Protein AF-A0A8B6Y4H3-F1 (afdb_monomer_lite)

Structure (mmCIF, N/CA/C/O backbone):
data_AF-A0A8B6Y4H3-F1
#
_entry.id   AF-A0A8B6Y4H3-F1
#
loop_
_atom_site.group_PDB
_atom_site.id
_atom_site.type_symbol
_atom_site.label_atom_id
_atom_site.label_alt_id
_atom_site.label_comp_id
_atom_site.label_asym_id
_atom_site.label_entity_id
_atom_site.label_seq_id
_atom_site.pdbx_PDB_ins_code
_atom_site.Cartn_x
_atom_site.Cartn_y
_atom_site.Cartn_z
_atom_site.occupancy
_atom_site.B_iso_or_equiv
_atom_site.auth_seq_id
_atom_site.auth_comp_id
_atom_site.auth_asym_id
_atom_site.auth_atom_id
_atom_site.pdbx_PDB_model_num
ATOM 1 N N . MET A 1 1 ? 10.195 -11.264 8.289 1.00 56.41 1 MET A N 1
ATOM 2 C CA . MET A 1 1 ? 10.013 -12.292 9.335 1.00 56.41 1 MET A CA 1
ATOM 3 C C . MET A 1 1 ? 9.020 -11.812 10.400 1.00 56.41 1 MET A C 1
ATOM 5 O O . MET A 1 1 ? 7.845 -12.074 10.215 1.00 56.41 1 MET A O 1
ATOM 9 N N . ALA A 1 2 ? 9.392 -10.967 11.375 1.00 74.88 2 ALA A N 1
ATOM 10 C CA . ALA A 1 2 ? 8.466 -10.524 12.440 1.00 74.88 2 ALA A CA 1
ATOM 11 C C . ALA A 1 2 ? 7.298 -9.609 11.992 1.00 74.88 2 ALA A C 1
ATOM 13 O O . ALA A 1 2 ? 6.214 -9.657 12.566 1.00 74.88 2 ALA A O 1
ATOM 14 N N . ALA A 1 3 ? 7.496 -8.763 10.971 1.00 82.56 3 ALA A N 1
ATOM 15 C CA . ALA A 1 3 ? 6.488 -7.771 10.576 1.00 82.56 3 ALA A CA 1
ATOM 16 C C . ALA A 1 3 ? 5.243 -8.395 9.912 1.00 82.56 3 ALA A C 1
ATOM 18 O O . ALA A 1 3 ? 4.126 -8.041 10.271 1.00 82.56 3 ALA A O 1
ATOM 19 N N . LYS A 1 4 ? 5.423 -9.363 9.001 1.00 84.56 4 LYS A N 1
ATOM 20 C CA . LYS A 1 4 ? 4.319 -10.104 8.362 1.00 84.56 4 LYS A CA 1
ATOM 21 C C . LYS A 1 4 ? 3.481 -10.848 9.399 1.00 84.56 4 LYS A C 1
ATOM 23 O O . LYS A 1 4 ? 2.270 -10.680 9.445 1.00 84.56 4 LYS A O 1
ATOM 28 N N . GLU A 1 5 ? 4.133 -11.627 10.260 1.00 87.81 5 GLU A N 1
ATOM 29 C CA . GLU A 1 5 ? 3.466 -12.389 11.321 1.00 87.81 5 GLU A CA 1
ATOM 30 C C . GLU A 1 5 ? 2.695 -11.475 12.274 1.00 87.81 5 GLU A C 1
ATOM 32 O O . GLU A 1 5 ? 1.550 -11.768 12.624 1.00 87.81 5 GLU A O 1
ATOM 37 N N . PHE A 1 6 ? 3.285 -10.329 12.630 1.00 92.44 6 PHE A N 1
ATOM 38 C CA . PHE A 1 6 ? 2.604 -9.293 13.392 1.00 92.44 6 PHE A CA 1
ATOM 39 C C . PHE A 1 6 ? 1.348 -8.790 12.667 1.00 92.44 6 PHE A C 1
ATOM 41 O O . PHE A 1 6 ? 0.287 -8.751 13.284 1.00 92.44 6 PHE A O 1
ATOM 48 N N . LEU A 1 7 ? 1.433 -8.444 11.377 1.00 92.69 7 LEU A N 1
ATOM 49 C CA . LEU A 1 7 ? 0.292 -7.936 10.607 1.00 92.69 7 LEU A CA 1
ATOM 50 C C . LEU A 1 7 ? -0.824 -8.981 10.475 1.00 92.69 7 LEU A C 1
ATOM 52 O O . LEU A 1 7 ? -1.988 -8.658 10.700 1.00 92.69 7 LEU A O 1
ATOM 56 N N . THR A 1 8 ? -0.483 -10.239 10.189 1.00 91.94 8 THR A N 1
ATOM 57 C CA . THR A 1 8 ? -1.451 -11.343 10.112 1.00 91.94 8 THR A CA 1
ATOM 58 C C . THR A 1 8 ? -2.112 -11.599 11.466 1.00 91.94 8 THR A C 1
ATOM 60 O O . THR A 1 8 ? -3.322 -11.816 11.542 1.00 91.94 8 THR A O 1
ATOM 63 N N . SER A 1 9 ? -1.339 -11.570 12.555 1.00 91.62 9 SER A N 1
ATOM 64 C CA . SER A 1 9 ? -1.861 -11.718 13.918 1.00 91.62 9 SER A CA 1
ATOM 65 C C . SER A 1 9 ? -2.784 -10.556 14.292 1.00 91.62 9 SER A C 1
ATOM 67 O O . SER A 1 9 ? -3.904 -10.784 14.750 1.00 91.62 9 SER A O 1
ATOM 69 N N . TYR A 1 10 ? -2.370 -9.321 13.993 1.00 93.69 10 TYR A N 1
ATOM 70 C CA . TYR A 1 10 ? -3.167 -8.116 14.209 1.00 93.69 10 TYR A CA 1
ATOM 71 C C . TYR A 1 10 ? -4.483 -8.178 13.431 1.00 93.69 10 TYR A C 1
ATOM 73 O O . TYR A 1 10 ? -5.546 -7.957 14.002 1.00 93.69 10 TYR A O 1
ATOM 81 N N . GLN A 1 11 ? -4.439 -8.540 12.145 1.00 93.19 11 GLN A N 1
ATOM 82 C CA . GLN A 1 11 ? -5.629 -8.714 11.313 1.00 93.19 11 GLN A CA 1
ATOM 83 C C . GLN A 1 11 ? -6.588 -9.753 11.911 1.00 93.19 11 GLN A C 1
ATOM 85 O O . GLN A 1 11 ? -7.794 -9.519 11.961 1.00 93.19 11 GLN A O 1
ATOM 90 N N . LYS A 1 12 ? -6.076 -10.899 12.380 1.00 92.50 12 LYS A N 1
ATOM 91 C CA . LYS A 1 12 ? -6.895 -11.942 13.020 1.00 92.50 12 LYS A CA 1
ATOM 92 C C . LYS A 1 12 ? -7.537 -11.455 14.321 1.00 92.50 12 LYS A C 1
ATOM 94 O O . LYS A 1 12 ? -8.699 -11.766 14.563 1.00 92.50 12 LYS A O 1
ATOM 99 N N . GLU A 1 13 ? -6.800 -10.721 15.152 1.00 91.38 13 GLU A N 1
ATOM 100 C CA . GLU A 1 13 ? -7.306 -10.140 16.402 1.00 91.38 13 GLU A CA 1
ATOM 101 C C . GLU A 1 13 ? -8.380 -9.073 16.111 1.00 91.38 13 GLU A C 1
ATOM 103 O O . GLU A 1 13 ? -9.466 -9.132 16.685 1.00 91.38 13 GLU A O 1
ATOM 108 N N . HIS A 1 14 ? -8.138 -8.191 15.136 1.00 92.69 14 HIS A N 1
ATOM 109 C CA . HIS A 1 14 ? -9.082 -7.154 14.706 1.00 92.69 14 HIS A CA 1
ATOM 110 C C . HIS A 1 14 ? -10.386 -7.731 14.141 1.00 92.69 14 HIS A C 1
ATOM 112 O O . HIS A 1 14 ? -11.466 -7.276 14.503 1.00 92.69 14 HIS A O 1
ATOM 118 N N . LYS A 1 15 ? -10.311 -8.781 13.309 1.00 90.25 15 LYS A N 1
ATOM 119 C CA . LYS A 1 15 ? -11.501 -9.468 12.766 1.00 90.25 15 LYS A CA 1
ATOM 120 C C . LYS A 1 15 ? -12.370 -10.119 13.846 1.00 90.25 15 LYS A C 1
ATOM 122 O O . LYS A 1 15 ? -13.565 -10.281 13.637 1.00 90.25 15 LYS A O 1
ATOM 127 N N . LYS A 1 16 ? -11.781 -10.519 14.979 1.00 90.19 16 LYS A N 1
ATOM 128 C CA . LYS A 1 16 ? -12.518 -11.098 16.115 1.00 90.19 16 LYS A CA 1
ATOM 129 C C . LYS A 1 16 ? -13.139 -10.028 17.008 1.00 90.19 16 LYS A C 1
ATOM 131 O O . LYS A 1 16 ? -14.242 -10.222 17.501 1.00 90.19 16 LYS A O 1
ATOM 136 N N . SER A 1 17 ? -12.419 -8.935 17.256 1.00 86.31 17 SER A N 1
ATOM 137 C CA . SER A 1 17 ? -12.900 -7.819 18.069 1.00 86.31 17 SER A CA 1
ATOM 138 C C . SER A 1 17 ? -12.223 -6.518 17.647 1.00 86.31 17 SER A C 1
ATOM 140 O O . SER A 1 17 ? -11.088 -6.233 18.034 1.00 86.31 17 SER A O 1
ATOM 142 N N . SER A 1 18 ? -12.950 -5.706 16.876 1.00 78.25 18 SER A N 1
ATOM 143 C CA . SER A 1 18 ? -12.462 -4.422 16.353 1.00 78.25 18 SER A CA 1
ATOM 144 C C . SER A 1 18 ? -12.134 -3.413 17.461 1.00 78.25 18 SER A C 1
ATOM 146 O O . SER A 1 18 ? -11.257 -2.572 17.293 1.00 78.25 18 SER A O 1
ATOM 148 N N . ASN A 1 19 ? -12.801 -3.509 18.618 1.00 77.25 19 ASN A N 1
ATOM 149 C CA . ASN A 1 19 ? -12.681 -2.552 19.724 1.00 77.25 19 ASN A CA 1
ATOM 150 C C . ASN A 1 19 ? -11.753 -3.008 20.858 1.00 77.25 19 ASN A C 1
ATOM 152 O O . ASN A 1 19 ? -11.788 -2.444 21.953 1.00 77.25 19 ASN A O 1
ATOM 156 N N . ASN A 1 20 ? -10.902 -4.008 20.618 1.00 82.12 20 ASN A N 1
ATOM 157 C CA . ASN A 1 20 ? -9.981 -4.493 21.637 1.00 82.12 20 ASN A CA 1
ATOM 158 C C . ASN A 1 20 ? -8.952 -3.403 22.037 1.00 82.12 20 ASN A C 1
ATOM 160 O O . ASN A 1 20 ? -8.194 -2.933 21.182 1.00 82.12 20 ASN A O 1
ATOM 164 N N . PRO A 1 21 ? -8.862 -3.010 23.325 1.00 82.88 21 PRO A N 1
ATOM 165 C CA . PRO A 1 21 ? -7.884 -2.023 23.793 1.00 82.88 21 PRO A CA 1
ATOM 166 C C . PRO A 1 21 ? -6.423 -2.393 23.484 1.00 82.88 21 PRO A C 1
ATOM 168 O O . PRO A 1 21 ? -5.601 -1.500 23.271 1.00 82.88 21 PRO A O 1
ATOM 171 N N . SER A 1 22 ? -6.098 -3.690 23.393 1.00 83.56 22 SER A N 1
ATOM 172 C CA . SER A 1 22 ? -4.759 -4.183 23.022 1.00 83.56 22 SER A CA 1
ATOM 173 C C . SER A 1 22 ? -4.325 -3.751 21.612 1.00 83.56 22 SER A C 1
ATOM 175 O O . SER A 1 22 ? -3.134 -3.612 21.341 1.00 83.56 22 SER A O 1
ATOM 177 N N . LEU A 1 23 ? -5.274 -3.542 20.695 1.00 87.06 23 LEU A N 1
ATOM 178 C CA . LEU A 1 23 ? -4.993 -3.150 19.313 1.00 87.06 23 LEU A CA 1
ATOM 179 C C . LEU A 1 23 ? -4.636 -1.669 19.222 1.00 87.06 23 LEU A C 1
ATOM 181 O O . LEU A 1 23 ? -3.771 -1.292 18.426 1.00 87.06 23 LEU A O 1
ATOM 185 N N . LYS A 1 24 ? -5.242 -0.849 20.090 1.00 85.00 24 LYS A N 1
ATOM 186 C CA . LYS A 1 24 ? -4.960 0.587 20.197 1.00 85.00 24 LYS A CA 1
ATOM 187 C C . LYS A 1 24 ? -3.541 0.836 20.709 1.00 85.00 24 LYS A C 1
ATOM 189 O O . LYS A 1 24 ? -2.841 1.688 20.168 1.00 85.00 24 LYS A O 1
ATOM 194 N N . THR A 1 25 ? -3.064 0.048 21.677 1.00 90.88 25 THR A N 1
ATOM 195 C CA . THR A 1 25 ? -1.685 0.175 22.191 1.00 90.88 25 THR A CA 1
ATOM 196 C C . THR A 1 25 ? -0.629 -0.244 21.163 1.00 90.88 25 THR A C 1
ATOM 198 O O . THR A 1 25 ? 0.475 0.297 21.148 1.00 90.88 25 THR A O 1
ATOM 201 N N . LYS A 1 26 ? -0.972 -1.150 20.238 1.00 93.12 26 LYS A N 1
ATOM 202 C CA . LYS A 1 26 ? -0.087 -1.631 19.161 1.00 93.12 26 LYS A CA 1
ATOM 203 C C . LYS A 1 26 ? -0.055 -0.730 17.915 1.00 93.12 26 LYS A C 1
ATOM 205 O O . LYS A 1 26 ? 0.653 -1.054 16.961 1.00 93.12 26 LYS A O 1
ATOM 210 N N . ARG A 1 27 ? -0.768 0.404 17.904 1.00 93.88 27 ARG A N 1
ATOM 211 C CA . ARG A 1 27 ? -0.915 1.299 16.738 1.00 93.88 27 ARG A CA 1
ATOM 212 C C . ARG A 1 27 ? 0.414 1.720 16.101 1.00 93.88 27 ARG A C 1
ATOM 214 O O . ARG A 1 27 ? 0.592 1.586 14.895 1.00 93.88 27 ARG A O 1
ATOM 221 N N . SER A 1 28 ? 1.370 2.200 16.899 1.00 94.81 28 SER A N 1
ATOM 222 C CA . SER A 1 28 ? 2.682 2.642 16.386 1.00 94.81 28 SER A CA 1
ATOM 223 C C . SER A 1 28 ? 3.445 1.499 15.702 1.00 94.81 28 SER A C 1
ATOM 225 O O . SER A 1 28 ? 4.041 1.677 14.637 1.00 94.81 28 SER A O 1
ATOM 227 N N . THR A 1 29 ? 3.365 0.294 16.272 1.00 95.75 29 THR A N 1
ATOM 228 C CA . THR A 1 29 ? 3.957 -0.915 15.689 1.00 95.75 29 THR A CA 1
ATOM 229 C C . THR A 1 29 ? 3.274 -1.295 14.379 1.00 95.75 29 THR A C 1
ATOM 231 O O . THR A 1 29 ? 3.972 -1.636 13.429 1.00 95.75 29 THR A O 1
ATOM 234 N N . LEU A 1 30 ? 1.945 -1.168 14.290 1.00 96.31 30 LEU A N 1
ATOM 235 C CA . LEU A 1 30 ? 1.190 -1.400 13.056 1.00 96.31 30 LEU A CA 1
ATOM 236 C C . LEU A 1 30 ? 1.622 -0.467 11.928 1.00 96.31 30 LEU A C 1
ATOM 238 O O . LEU A 1 30 ? 1.974 -0.942 10.849 1.00 96.31 30 LEU A O 1
ATOM 242 N N . LEU A 1 31 ? 1.668 0.840 12.187 1.00 96.88 31 LEU A N 1
ATOM 243 C CA . LEU A 1 31 ? 2.100 1.827 11.193 1.00 96.88 31 LEU A CA 1
ATOM 244 C C . LEU A 1 31 ? 3.509 1.527 10.678 1.00 96.88 31 LEU A C 1
ATOM 246 O O . LEU A 1 31 ? 3.767 1.591 9.473 1.00 96.88 31 LEU A O 1
ATOM 250 N N . ARG A 1 32 ? 4.420 1.167 11.590 1.00 96.31 32 ARG A N 1
ATOM 251 C CA . ARG A 1 32 ? 5.795 0.810 11.237 1.00 96.31 32 ARG A CA 1
ATOM 252 C C . ARG A 1 32 ? 5.842 -0.478 10.421 1.00 96.31 32 ARG A C 1
ATOM 254 O O . ARG A 1 32 ? 6.537 -0.507 9.414 1.00 96.31 32 ARG A O 1
ATOM 261 N N . ALA A 1 33 ? 5.095 -1.506 10.824 1.00 96.19 33 ALA A N 1
ATOM 262 C CA . ALA A 1 33 ? 5.056 -2.800 10.151 1.00 96.19 33 ALA A CA 1
ATOM 263 C C . ALA A 1 33 ? 4.480 -2.704 8.731 1.00 96.19 33 ALA A C 1
ATOM 265 O O . ALA A 1 33 ? 5.051 -3.296 7.818 1.00 96.19 33 ALA A O 1
ATOM 266 N N . LEU A 1 34 ? 3.408 -1.932 8.520 1.00 96.81 34 LEU A N 1
ATOM 267 C CA . LEU A 1 34 ? 2.854 -1.679 7.183 1.00 96.81 34 LEU A CA 1
ATOM 268 C C . LEU A 1 34 ? 3.895 -1.021 6.275 1.00 96.81 34 LEU A C 1
ATOM 270 O O . LEU A 1 34 ? 4.157 -1.494 5.170 1.00 96.81 34 LEU A O 1
ATOM 274 N N . PHE A 1 35 ? 4.540 0.034 6.775 1.00 95.25 35 PHE A N 1
ATOM 275 C CA . PHE A 1 35 ? 5.533 0.777 6.012 1.00 95.25 35 PHE A CA 1
ATOM 276 C C . PHE A 1 35 ? 6.754 -0.077 5.647 1.00 95.25 35 PHE A C 1
ATOM 278 O O . PHE A 1 35 ? 7.139 -0.146 4.481 1.00 95.25 35 PHE A O 1
ATOM 285 N N . THR A 1 36 ? 7.357 -0.755 6.627 1.00 94.88 36 THR A N 1
ATOM 286 C CA . THR A 1 36 ? 8.574 -1.547 6.402 1.00 94.88 36 THR A CA 1
ATOM 287 C C . THR A 1 36 ? 8.308 -2.773 5.541 1.00 94.88 36 THR A C 1
ATOM 289 O O . THR A 1 36 ? 9.132 -3.092 4.689 1.00 94.88 36 THR A O 1
ATOM 292 N N . THR A 1 37 ? 7.157 -3.433 5.696 1.00 93.50 37 THR A N 1
ATOM 293 C CA . THR A 1 37 ? 6.810 -4.602 4.872 1.00 93.50 37 THR A CA 1
ATOM 294 C C . THR A 1 37 ? 6.607 -4.209 3.407 1.00 93.50 37 THR A C 1
ATOM 296 O O . THR A 1 37 ? 7.101 -4.909 2.522 1.00 93.50 37 THR A O 1
ATOM 299 N N . GLY A 1 38 ? 5.977 -3.059 3.137 1.00 94.06 38 GLY A N 1
ATOM 300 C CA . GLY A 1 38 ? 5.884 -2.517 1.779 1.00 94.06 38 GLY A CA 1
ATOM 301 C C . GLY A 1 38 ? 7.261 -2.228 1.170 1.00 94.06 38 GLY A C 1
ATOM 302 O O . GLY A 1 38 ? 7.541 -2.655 0.052 1.00 94.06 38 GLY A O 1
ATOM 303 N N . LEU A 1 39 ? 8.160 -1.577 1.922 1.00 94.12 39 LEU A N 1
ATOM 304 C CA . LEU A 1 39 ? 9.532 -1.319 1.461 1.00 94.12 39 LEU A CA 1
ATOM 305 C C . LEU A 1 39 ? 10.317 -2.606 1.195 1.00 94.12 39 LEU A C 1
ATOM 307 O O . LEU A 1 39 ? 11.042 -2.677 0.204 1.00 94.12 39 LEU A O 1
ATOM 311 N N . PHE A 1 40 ? 10.161 -3.629 2.039 1.00 92.50 40 PHE A N 1
ATOM 312 C CA . PHE A 1 40 ? 10.789 -4.921 1.788 1.00 92.50 40 PHE A CA 1
ATOM 313 C C . PHE A 1 40 ? 10.332 -5.501 0.451 1.00 92.50 40 PHE A C 1
ATOM 315 O O . PHE A 1 40 ? 11.176 -5.903 -0.339 1.00 92.50 40 PHE A O 1
ATOM 322 N N . CYS A 1 41 ? 9.031 -5.471 0.155 1.00 91.75 41 CYS A N 1
ATOM 323 C CA . CYS A 1 41 ? 8.514 -5.970 -1.121 1.00 91.75 41 CYS A CA 1
ATOM 324 C C . CYS A 1 41 ? 9.014 -5.167 -2.330 1.00 91.75 41 CYS A C 1
ATOM 326 O O . CYS A 1 41 ? 9.158 -5.732 -3.408 1.00 91.75 41 CYS A O 1
ATOM 328 N N . ARG A 1 42 ? 9.301 -3.869 -2.169 1.00 93.00 42 ARG A N 1
ATOM 329 C CA . ARG A 1 42 ? 9.898 -3.050 -3.234 1.00 93.00 42 ARG A CA 1
ATOM 330 C C . ARG A 1 42 ? 11.336 -3.476 -3.536 1.00 93.00 42 ARG A C 1
ATOM 332 O O . ARG A 1 42 ? 11.706 -3.705 -4.691 1.00 93.00 42 ARG A O 1
ATOM 339 N N . TYR A 1 43 ? 12.168 -3.528 -2.500 1.00 91.50 43 TYR A N 1
ATOM 340 C CA . TYR A 1 43 ? 13.616 -3.644 -2.671 1.00 91.50 43 TYR A CA 1
ATOM 341 C C . TYR A 1 43 ? 14.117 -5.087 -2.747 1.00 91.50 43 TYR A C 1
ATOM 343 O O . TYR A 1 43 ? 15.144 -5.320 -3.378 1.00 91.50 43 TYR A O 1
ATOM 351 N N . PHE A 1 44 ? 13.386 -6.051 -2.184 1.00 88.25 44 PHE A N 1
ATOM 352 C CA . PHE A 1 44 ? 13.766 -7.461 -2.176 1.00 88.25 44 PHE A CA 1
ATOM 353 C C . PHE A 1 44 ? 12.822 -8.293 -3.046 1.00 88.25 44 PHE A C 1
ATOM 355 O O . PHE A 1 44 ? 11.598 -8.216 -2.926 1.00 88.25 44 PHE A O 1
ATOM 362 N N . ASP A 1 45 ? 13.415 -9.115 -3.910 1.00 83.00 45 ASP A N 1
ATOM 363 C CA . ASP A 1 45 ? 12.694 -10.083 -4.733 1.00 83.00 45 ASP A CA 1
ATOM 364 C C . ASP A 1 45 ? 12.585 -11.420 -3.986 1.00 83.00 45 ASP A C 1
ATOM 366 O O . ASP A 1 45 ? 13.433 -12.307 -4.107 1.00 83.00 45 ASP A O 1
ATOM 370 N N . PHE A 1 46 ? 11.558 -11.527 -3.143 1.00 75.50 46 PHE A N 1
ATOM 371 C CA . PHE A 1 46 ? 11.296 -12.740 -2.367 1.00 75.50 46 PHE A CA 1
ATOM 372 C C . PHE A 1 46 ? 10.795 -13.893 -3.244 1.00 75.50 46 PHE A C 1
ATOM 374 O O . PHE A 1 46 ? 11.043 -15.055 -2.922 1.00 75.50 46 PHE A O 1
ATOM 381 N N . ASP A 1 47 ? 10.154 -13.588 -4.375 1.00 72.12 47 ASP A N 1
ATOM 382 C CA . ASP A 1 47 ? 9.633 -14.598 -5.298 1.00 72.12 47 ASP A CA 1
ATOM 383 C C . ASP A 1 47 ? 10.769 -15.234 -6.129 1.00 72.12 47 ASP A C 1
ATOM 385 O O . ASP A 1 47 ? 10.691 -16.408 -6.498 1.00 72.12 47 ASP A O 1
ATOM 389 N N . ALA A 1 48 ? 11.864 -14.509 -6.386 1.00 72.25 48 ALA A N 1
ATOM 390 C CA . ALA A 1 48 ? 13.092 -15.076 -6.948 1.00 72.25 48 ALA A CA 1
ATOM 391 C C . ALA A 1 48 ? 13.837 -15.971 -5.946 1.00 72.25 48 ALA A C 1
ATOM 393 O O . ALA A 1 48 ? 14.291 -17.050 -6.325 1.00 72.25 48 ALA A O 1
ATOM 394 N N . GLN A 1 49 ? 13.911 -15.573 -4.669 1.00 63.97 49 GLN A N 1
ATOM 395 C CA . GLN A 1 49 ? 14.502 -16.404 -3.605 1.00 63.97 49 GLN A CA 1
ATOM 396 C C . GLN A 1 49 ? 13.724 -17.715 -3.404 1.00 63.97 49 GLN A C 1
ATOM 398 O O . GLN A 1 49 ? 14.320 -18.767 -3.173 1.00 63.97 49 GLN A O 1
ATOM 403 N N . LEU A 1 50 ? 12.399 -17.683 -3.588 1.00 61.34 50 LEU A N 1
ATOM 404 C CA . LEU A 1 50 ? 11.535 -18.865 -3.535 1.00 61.34 50 LEU A CA 1
ATOM 405 C C . LEU A 1 50 ? 11.869 -19.909 -4.612 1.00 61.34 50 LEU A C 1
ATOM 407 O O . LEU A 1 50 ? 11.681 -21.102 -4.397 1.00 61.34 50 LEU A O 1
ATOM 411 N N . LYS A 1 51 ? 12.362 -19.474 -5.777 1.00 60.72 51 LYS A N 1
ATOM 412 C CA . LYS A 1 51 ? 12.737 -20.380 -6.873 1.00 60.72 51 LYS A CA 1
ATOM 413 C C . LYS A 1 51 ? 14.098 -21.043 -6.653 1.00 60.72 51 LYS A C 1
ATOM 415 O O . LYS A 1 51 ? 14.347 -22.080 -7.261 1.00 60.72 51 LYS A O 1
ATOM 420 N N . SER A 1 52 ? 14.972 -20.462 -5.824 1.00 59.78 52 SER A N 1
ATOM 421 C CA . SER A 1 52 ? 16.324 -20.983 -5.578 1.00 59.78 52 SER A CA 1
ATOM 422 C C . SER A 1 52 ? 16.428 -21.943 -4.390 1.00 59.78 52 SER A C 1
ATOM 424 O O . SER A 1 52 ? 17.348 -22.755 -4.366 1.00 59.78 52 SER A O 1
ATOM 426 N N . GLU A 1 53 ? 15.517 -21.883 -3.414 1.00 58.81 53 GLU A N 1
ATOM 427 C CA . GLU A 1 53 ? 15.547 -22.747 -2.225 1.00 58.81 53 GLU A CA 1
ATOM 428 C C . GLU A 1 53 ? 14.462 -23.833 -2.289 1.00 58.81 53 GLU A C 1
ATOM 430 O O . GLU A 1 53 ? 13.288 -23.595 -2.027 1.00 58.81 53 GLU A O 1
ATOM 435 N N . SER A 1 54 ? 14.853 -25.069 -2.599 1.00 54.59 54 SER A N 1
ATOM 436 C CA . SER A 1 54 ? 13.940 -26.207 -2.785 1.00 54.59 54 SER A CA 1
ATOM 437 C C . SER A 1 54 ? 13.368 -26.827 -1.494 1.00 54.59 54 SER A C 1
ATOM 439 O O . SER A 1 54 ? 12.866 -27.949 -1.544 1.00 54.59 54 SER A O 1
ATOM 441 N N . SER A 1 55 ? 13.436 -26.174 -0.326 1.00 50.16 55 SER A N 1
ATOM 442 C CA . SER A 1 55 ? 13.000 -26.822 0.932 1.00 50.16 55 SER A CA 1
ATOM 443 C C . SER A 1 55 ? 12.591 -25.917 2.101 1.00 50.16 55 SER A C 1
ATOM 445 O O . SER A 1 55 ? 12.300 -26.436 3.179 1.00 50.16 55 SER A O 1
ATOM 447 N N . SER A 1 56 ? 12.520 -24.595 1.947 1.00 52.75 56 SER A N 1
ATOM 448 C CA . SER A 1 56 ? 12.058 -23.692 3.010 1.00 52.75 56 SER A CA 1
ATOM 449 C C . SER A 1 56 ? 10.696 -23.097 2.625 1.00 52.75 56 SER A C 1
ATOM 451 O O . SER A 1 56 ? 10.492 -22.616 1.513 1.00 52.75 56 SER A O 1
ATOM 453 N N . LYS A 1 57 ? 9.705 -23.172 3.526 1.00 54.69 57 LYS A N 1
ATOM 454 C CA . LYS A 1 57 ? 8.422 -22.468 3.342 1.00 54.69 57 LYS A CA 1
ATOM 455 C C . LYS A 1 57 ? 8.719 -20.984 3.063 1.00 54.69 57 LYS A C 1
ATOM 457 O O . LYS A 1 57 ? 9.523 -20.417 3.807 1.00 54.69 57 LYS A O 1
ATOM 462 N N . PRO A 1 58 ? 8.075 -20.350 2.067 1.00 54.03 58 PRO A N 1
ATOM 463 C CA . PRO A 1 58 ? 8.352 -18.965 1.704 1.00 54.03 58 PRO A CA 1
ATOM 464 C C . PRO A 1 58 ? 8.297 -18.045 2.922 1.00 54.03 58 PRO A C 1
ATOM 466 O O . PRO A 1 58 ? 7.302 -17.973 3.647 1.00 54.03 58 PRO A O 1
ATOM 469 N N . ILE A 1 59 ? 9.390 -17.314 3.125 1.00 62.50 59 ILE A N 1
ATOM 470 C CA . ILE A 1 59 ? 9.586 -16.426 4.274 1.00 62.50 59 ILE A CA 1
ATOM 471 C C . ILE A 1 59 ? 8.651 -15.203 4.177 1.00 62.50 59 ILE A C 1
ATOM 473 O O . ILE A 1 59 ? 8.210 -14.663 5.198 1.00 62.50 59 ILE A O 1
ATOM 477 N N . LEU A 1 60 ? 8.313 -14.772 2.955 1.00 69.19 60 LEU A N 1
ATOM 478 C CA . LEU A 1 60 ? 7.387 -13.678 2.668 1.00 69.19 60 LEU A CA 1
ATOM 479 C C . LEU A 1 60 ? 6.843 -13.797 1.234 1.00 69.19 60 LEU A C 1
ATOM 481 O O . LEU A 1 60 ? 7.563 -13.507 0.289 1.00 69.19 60 LEU A O 1
ATOM 485 N N . GLU A 1 61 ? 5.582 -14.197 1.064 1.00 82.00 61 GLU A N 1
ATOM 486 C CA . GLU A 1 61 ? 4.943 -14.207 -0.260 1.00 82.00 61 GLU A CA 1
ATOM 487 C C . GLU A 1 61 ?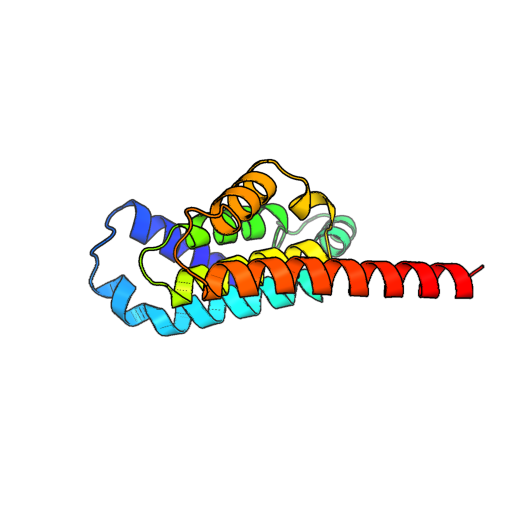 4.389 -12.817 -0.589 1.00 82.00 61 GLU A C 1
ATOM 489 O O . GLU A 1 61 ? 3.584 -12.273 0.179 1.00 82.00 61 GLU A O 1
ATOM 494 N N . SER A 1 62 ? 4.783 -12.256 -1.738 1.00 87.44 62 SER A N 1
ATOM 495 C CA . SER A 1 62 ? 4.341 -10.930 -2.201 1.00 87.44 62 SER A CA 1
ATOM 496 C C . SER A 1 62 ? 2.811 -10.813 -2.231 1.00 87.44 62 SER A C 1
ATOM 498 O O . SER A 1 62 ? 2.243 -9.810 -1.792 1.00 87.44 62 SER A O 1
ATOM 500 N N . LYS A 1 63 ? 2.137 -11.893 -2.642 1.00 90.06 63 LYS A N 1
ATOM 501 C CA . LYS A 1 63 ? 0.676 -12.004 -2.711 1.00 90.06 63 LYS A CA 1
ATOM 502 C C . LYS A 1 63 ? 0.000 -11.891 -1.347 1.00 90.06 63 LYS A C 1
ATOM 504 O O . LYS A 1 63 ? -0.995 -11.184 -1.201 1.00 90.06 63 LYS A O 1
ATOM 509 N N . GLU A 1 64 ? 0.516 -12.596 -0.344 1.00 90.19 64 GLU A N 1
ATOM 510 C CA . GLU A 1 64 ? -0.073 -12.580 0.997 1.00 90.19 64 GLU A CA 1
ATOM 511 C C . GLU A 1 64 ? 0.082 -11.198 1.634 1.00 90.19 64 GLU A C 1
ATOM 513 O O . GLU A 1 64 ? -0.875 -10.659 2.189 1.00 90.19 64 GLU A O 1
ATOM 518 N N . VAL A 1 65 ? 1.263 -10.586 1.491 1.00 92.31 65 VAL A N 1
ATOM 519 C CA . VAL A 1 65 ? 1.503 -9.216 1.959 1.00 92.31 65 VAL A CA 1
ATOM 520 C C . VAL A 1 65 ? 0.556 -8.236 1.282 1.00 92.31 65 VAL A C 1
ATOM 522 O O . VAL A 1 65 ? -0.038 -7.407 1.967 1.00 92.31 65 VAL A O 1
ATOM 525 N N . PHE A 1 66 ? 0.380 -8.348 -0.035 1.00 95.31 66 PHE A N 1
ATOM 526 C CA . PHE A 1 66 ? -0.545 -7.505 -0.782 1.00 95.31 66 PHE A CA 1
ATOM 527 C C . PHE A 1 66 ? -1.964 -7.575 -0.204 1.00 95.31 66 PHE A C 1
ATOM 529 O O . PHE A 1 66 ? -2.524 -6.539 0.147 1.00 95.31 66 PHE A O 1
ATOM 536 N N . HIS A 1 67 ? -2.522 -8.773 -0.009 1.00 95.19 67 HIS A N 1
ATOM 537 C CA . HIS A 1 67 ? -3.872 -8.921 0.548 1.00 95.19 67 HIS A CA 1
ATOM 538 C C . HIS A 1 67 ? -3.990 -8.419 1.993 1.00 95.19 67 HIS A C 1
ATOM 540 O O . HIS A 1 67 ? -5.022 -7.863 2.373 1.00 95.19 67 HIS A O 1
ATOM 546 N N . ILE A 1 68 ? -2.942 -8.577 2.806 1.00 95.31 68 ILE A N 1
ATOM 547 C CA . I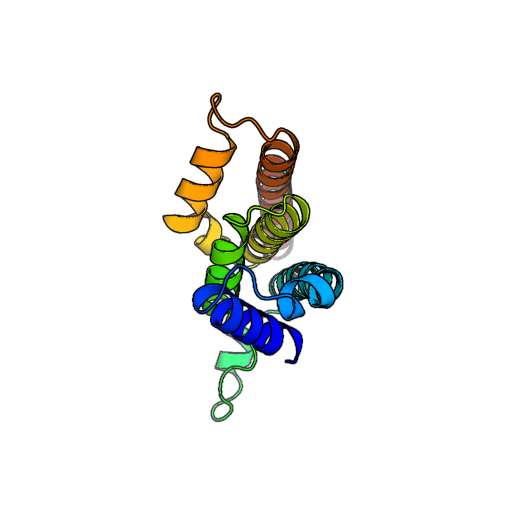LE A 1 68 ? -2.898 -7.994 4.151 1.00 95.31 68 ILE A CA 1
ATOM 548 C C . ILE A 1 68 ? -2.932 -6.465 4.062 1.00 95.31 68 ILE A C 1
ATOM 550 O O . ILE A 1 68 ? -3.698 -5.836 4.786 1.00 95.31 68 ILE A O 1
ATOM 554 N N . CYS A 1 69 ? -2.146 -5.855 3.174 1.00 96.81 69 CYS A N 1
ATOM 555 C CA . CYS A 1 69 ? -2.153 -4.408 2.982 1.00 96.81 69 CYS A CA 1
ATOM 556 C C . CYS A 1 69 ? -3.515 -3.909 2.489 1.00 96.81 69 CYS A C 1
ATOM 558 O O . CYS A 1 69 ? -4.024 -2.963 3.077 1.00 96.81 69 CYS A O 1
ATOM 560 N N . ILE A 1 70 ? -4.135 -4.570 1.503 1.00 97.62 70 ILE A N 1
ATOM 561 C CA . ILE A 1 70 ? -5.496 -4.248 1.032 1.00 97.62 70 ILE A CA 1
ATOM 562 C C . ILE A 1 70 ? -6.505 -4.283 2.185 1.00 97.62 70 ILE A C 1
ATOM 564 O O . ILE A 1 70 ? -7.338 -3.398 2.306 1.00 97.62 70 ILE A O 1
ATOM 568 N N . TYR A 1 71 ? -6.409 -5.249 3.096 1.00 97.00 71 TYR A N 1
ATOM 569 C CA . TYR A 1 71 ? -7.289 -5.271 4.266 1.00 97.00 71 TYR A CA 1
ATOM 570 C C . TYR A 1 71 ? -7.149 -4.019 5.150 1.00 97.00 71 TYR A C 1
ATOM 572 O O . TYR A 1 71 ? -8.138 -3.523 5.679 1.00 97.00 71 TYR A O 1
ATOM 580 N N . PHE A 1 72 ? -5.933 -3.496 5.319 1.00 97.06 72 PHE A N 1
ATOM 581 C CA . PHE A 1 72 ? -5.699 -2.307 6.141 1.00 97.06 72 PHE A CA 1
ATOM 582 C C . PHE A 1 72 ? -6.056 -0.986 5.442 1.00 97.06 72 PHE A C 1
ATOM 584 O O . PHE A 1 72 ? -6.025 0.053 6.098 1.00 97.06 72 PHE A O 1
ATOM 591 N N . THR A 1 73 ? -6.407 -0.988 4.149 1.00 97.00 73 THR A N 1
ATOM 592 C CA . THR A 1 73 ? -6.870 0.232 3.461 1.00 97.00 73 THR A CA 1
ATOM 593 C C . THR A 1 73 ? -8.318 0.596 3.778 1.00 97.00 73 THR A C 1
ATOM 595 O O . THR A 1 73 ? -8.751 1.669 3.387 1.00 97.00 73 THR A O 1
ATOM 598 N N . ASP A 1 74 ? -9.053 -0.265 4.479 1.00 94.00 74 ASP A N 1
ATOM 599 C CA . ASP A 1 74 ? -10.444 -0.035 4.896 1.00 94.00 74 ASP A CA 1
ATOM 600 C C . ASP A 1 74 ? -10.552 0.222 6.415 1.00 94.00 74 ASP A C 1
ATOM 602 O O . ASP A 1 74 ? -11.531 -0.121 7.069 1.00 94.00 74 ASP A O 1
ATOM 606 N N . PHE A 1 75 ? -9.484 0.745 7.026 1.00 93.50 75 PHE A N 1
ATOM 607 C CA . PHE A 1 75 ? -9.450 1.056 8.457 1.00 93.50 75 PHE A CA 1
ATOM 608 C C . PHE A 1 75 ? -9.965 2.467 8.739 1.00 93.50 75 PHE A C 1
ATOM 610 O O . PHE A 1 75 ? -9.558 3.417 8.074 1.00 93.50 75 PHE A O 1
ATOM 617 N N . ASP A 1 76 ? -10.733 2.613 9.823 1.00 90.81 76 ASP A N 1
ATOM 618 C CA . ASP A 1 76 ? -11.211 3.916 10.314 1.00 90.81 76 ASP A CA 1
ATOM 619 C C . ASP A 1 76 ? -10.064 4.874 10.699 1.00 90.81 76 ASP A C 1
ATOM 621 O O . ASP A 1 76 ? -10.199 6.096 10.629 1.00 90.81 76 ASP A O 1
ATOM 625 N N . ASP A 1 77 ? -8.915 4.335 11.126 1.00 93.56 77 ASP A N 1
ATOM 626 C CA . ASP A 1 77 ? -7.724 5.135 11.426 1.00 93.56 77 ASP A CA 1
ATOM 627 C C . ASP A 1 77 ? -7.052 5.600 10.123 1.00 93.56 77 ASP A C 1
ATOM 629 O O . ASP A 1 77 ? -6.378 4.821 9.441 1.00 93.56 77 ASP A O 1
ATOM 633 N N . GLU A 1 78 ? -7.202 6.892 9.806 1.00 94.81 78 GLU A N 1
ATOM 634 C CA . GLU A 1 78 ? -6.698 7.492 8.564 1.00 94.81 78 GLU A CA 1
ATOM 635 C C . GLU A 1 78 ? -5.195 7.235 8.355 1.00 94.81 78 GLU A C 1
ATOM 637 O O . GLU A 1 78 ? -4.769 6.949 7.237 1.00 94.81 78 GLU A O 1
ATOM 642 N N . GLU A 1 79 ? -4.359 7.293 9.397 1.00 96.44 79 GLU A N 1
ATOM 643 C CA . GLU A 1 79 ? -2.922 7.064 9.209 1.00 96.44 79 GLU A CA 1
ATOM 644 C C . GLU A 1 79 ? -2.622 5.601 8.874 1.00 96.44 79 GLU A C 1
ATOM 646 O O . GLU A 1 79 ? -1.735 5.339 8.058 1.00 96.44 79 GLU A O 1
ATOM 651 N N . VAL A 1 80 ? -3.347 4.651 9.474 1.00 96.94 80 VAL A N 1
ATOM 652 C CA . VAL A 1 80 ? -3.211 3.218 9.162 1.00 96.94 80 VAL A CA 1
ATOM 653 C C . VAL A 1 80 ? -3.598 2.967 7.711 1.00 96.94 80 VAL A C 1
ATOM 655 O O . VAL A 1 80 ? -2.801 2.382 6.972 1.00 96.94 80 VAL A O 1
ATOM 658 N N . MET A 1 81 ? -4.749 3.492 7.288 1.00 97.38 81 MET A N 1
ATOM 659 C CA . MET A 1 81 ? -5.203 3.445 5.900 1.00 97.38 81 MET A CA 1
ATOM 660 C C . MET A 1 81 ? -4.141 4.014 4.948 1.00 97.38 81 MET A C 1
ATOM 662 O O . MET A 1 81 ? -3.743 3.355 3.987 1.00 97.38 81 MET A O 1
ATOM 666 N N . LEU A 1 82 ? -3.618 5.214 5.218 1.00 98.00 82 LEU A N 1
ATOM 667 C CA . LEU A 1 82 ? -2.614 5.854 4.362 1.00 98.00 82 LEU A CA 1
ATOM 668 C C . LEU A 1 82 ? -1.308 5.049 4.289 1.00 98.00 82 LEU A C 1
ATOM 670 O O . LEU A 1 82 ? -0.713 4.938 3.214 1.00 98.00 82 LEU A O 1
ATOM 674 N N . LYS A 1 83 ? -0.852 4.454 5.402 1.00 97.94 83 LYS A N 1
ATOM 675 C CA . LYS A 1 83 ? 0.327 3.569 5.398 1.00 97.94 83 LYS A CA 1
ATOM 676 C C . LYS A 1 83 ? 0.081 2.292 4.603 1.00 97.94 83 LYS A C 1
ATOM 678 O O . LYS A 1 83 ? 1.000 1.839 3.922 1.00 97.94 83 LYS A O 1
ATOM 683 N N . ALA A 1 84 ? -1.125 1.740 4.660 1.00 98.19 84 ALA A N 1
ATOM 684 C CA . ALA A 1 84 ? -1.507 0.574 3.880 1.00 98.19 84 ALA A CA 1
ATOM 685 C C . ALA A 1 84 ? -1.545 0.882 2.373 1.00 98.19 84 ALA A C 1
ATOM 687 O O . ALA A 1 84 ? -0.928 0.155 1.595 1.00 98.19 84 ALA A O 1
ATOM 688 N N . ILE A 1 85 ? -2.149 2.006 1.966 1.00 98.25 85 ILE A N 1
ATOM 689 C CA . ILE A 1 85 ? -2.162 2.462 0.563 1.00 98.25 85 ILE A CA 1
ATOM 690 C C . ILE A 1 85 ? -0.727 2.662 0.058 1.00 98.25 85 ILE A C 1
ATOM 692 O O . ILE A 1 85 ? -0.381 2.228 -1.041 1.00 98.25 85 ILE A O 1
ATOM 696 N N . LEU A 1 86 ? 0.139 3.287 0.859 1.00 97.81 86 LEU A N 1
ATOM 697 C CA . LEU A 1 86 ? 1.543 3.480 0.499 1.00 97.81 86 LEU A CA 1
ATOM 698 C C . LEU A 1 86 ? 2.282 2.140 0.329 1.00 97.81 86 LEU A C 1
ATOM 700 O O . LEU A 1 86 ? 3.049 1.977 -0.618 1.00 97.81 86 LEU A O 1
ATOM 704 N N . ALA A 1 87 ? 2.022 1.167 1.208 1.00 97.50 87 ALA A N 1
ATOM 705 C CA . ALA A 1 87 ? 2.593 -0.173 1.101 1.00 97.50 87 ALA A CA 1
ATOM 706 C C . ALA A 1 87 ? 2.144 -0.896 -0.181 1.00 97.50 87 ALA A C 1
ATOM 708 O O . ALA A 1 87 ? 2.988 -1.483 -0.856 1.00 97.50 87 ALA A O 1
ATOM 709 N N . VAL A 1 88 ? 0.866 -0.785 -0.570 1.00 97.94 88 VAL A N 1
ATOM 710 C CA . VAL A 1 88 ? 0.362 -1.292 -1.864 1.00 97.94 88 VAL A CA 1
ATOM 711 C C . VAL A 1 88 ? 1.140 -0.679 -3.032 1.00 97.94 88 VAL A C 1
ATOM 713 O O . VAL A 1 88 ? 1.561 -1.397 -3.937 1.00 97.94 88 VAL A O 1
ATOM 716 N N . GLY A 1 89 ? 1.407 0.629 -2.984 1.00 97.25 89 GLY A N 1
ATOM 717 C CA . GLY A 1 89 ? 2.231 1.312 -3.984 1.00 97.25 89 GLY A CA 1
ATOM 718 C C . GLY A 1 89 ? 3.652 0.758 -4.076 1.00 97.25 89 GLY A C 1
ATOM 719 O O . GLY A 1 89 ? 4.142 0.493 -5.170 1.00 97.25 89 GLY A O 1
ATOM 720 N N . PHE A 1 90 ? 4.311 0.533 -2.936 1.00 96.81 90 PHE A N 1
ATOM 721 C CA . PHE A 1 90 ? 5.653 -0.058 -2.904 1.00 96.81 90 PHE A CA 1
ATOM 722 C C . PHE A 1 90 ? 5.695 -1.471 -3.490 1.00 96.81 90 PHE A C 1
ATOM 724 O O . PHE A 1 90 ? 6.624 -1.790 -4.230 1.00 96.81 90 PHE A O 1
ATOM 731 N N . ILE A 1 91 ? 4.680 -2.292 -3.214 1.00 95.19 91 ILE A N 1
ATOM 732 C CA . ILE A 1 91 ? 4.542 -3.625 -3.815 1.00 95.19 91 ILE A CA 1
ATOM 733 C C . ILE A 1 91 ? 4.405 -3.496 -5.338 1.00 95.19 91 ILE A C 1
ATOM 735 O O . ILE A 1 91 ? 5.138 -4.157 -6.072 1.00 95.19 91 ILE A O 1
ATOM 739 N N . GLY A 1 92 ? 3.541 -2.595 -5.814 1.00 94.50 92 GLY A N 1
ATOM 740 C CA . GLY A 1 92 ? 3.314 -2.354 -7.242 1.00 94.50 92 GLY A CA 1
ATOM 741 C C . GLY A 1 92 ? 4.536 -1.841 -8.013 1.00 94.50 92 GLY A C 1
ATOM 742 O O . GLY A 1 92 ? 4.644 -2.071 -9.213 1.00 94.50 92 GLY A O 1
ATOM 743 N N . MET A 1 93 ? 5.500 -1.196 -7.346 1.00 94.31 93 MET A N 1
ATOM 744 C CA . MET A 1 93 ? 6.755 -0.781 -7.993 1.00 94.31 93 MET A CA 1
ATOM 745 C C . MET A 1 93 ? 7.640 -1.964 -8.392 1.00 94.31 93 MET A C 1
ATOM 747 O O . MET A 1 93 ? 8.310 -1.889 -9.4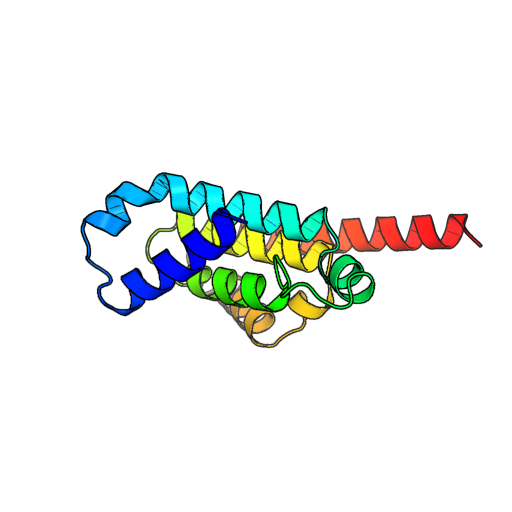21 1.00 94.31 93 MET A O 1
ATOM 751 N N . ARG A 1 94 ? 7.664 -3.036 -7.589 1.00 91.81 94 ARG A N 1
ATOM 752 C CA . ARG A 1 94 ? 8.422 -4.264 -7.888 1.00 91.81 94 ARG A CA 1
ATOM 753 C C . ARG A 1 94 ? 7.609 -5.248 -8.717 1.00 91.81 94 ARG A C 1
ATOM 755 O O . ARG A 1 94 ? 8.152 -5.895 -9.606 1.00 91.81 94 ARG A O 1
ATOM 762 N N . TYR A 1 95 ? 6.323 -5.355 -8.412 1.00 92.25 95 TYR A N 1
ATOM 763 C CA . TYR A 1 95 ? 5.409 -6.330 -8.986 1.00 92.25 95 TYR A CA 1
ATOM 764 C C . TYR A 1 95 ? 4.223 -5.593 -9.644 1.00 92.25 95 TYR A C 1
ATOM 766 O O . TYR A 1 95 ? 3.129 -5.548 -9.069 1.00 92.25 95 TYR A O 1
ATOM 774 N N . PRO A 1 96 ? 4.411 -5.004 -10.845 1.00 92.88 96 PRO A N 1
ATOM 775 C CA . PRO A 1 96 ? 3.393 -4.195 -11.527 1.00 92.88 96 PRO A CA 1
ATOM 776 C C . PRO A 1 96 ? 2.039 -4.883 -11.707 1.00 92.88 96 PRO A C 1
ATOM 778 O O . PRO A 1 96 ? 0.998 -4.229 -11.685 1.00 92.88 96 PRO A O 1
ATOM 781 N N . SER A 1 97 ? 2.033 -6.213 -11.835 1.00 93.00 97 SER A N 1
ATOM 782 C CA . SER A 1 97 ? 0.810 -7.005 -11.981 1.00 93.00 97 SER A CA 1
ATOM 783 C C . SER A 1 97 ? -0.182 -6.798 -10.831 1.00 93.00 97 SER A C 1
ATOM 785 O O . SER A 1 97 ? -1.387 -6.844 -11.076 1.00 93.00 97 SER A O 1
ATOM 787 N N . TYR A 1 98 ? 0.276 -6.490 -9.610 1.00 94.69 98 TYR A N 1
ATOM 788 C CA . TYR A 1 98 ? -0.618 -6.208 -8.480 1.00 94.69 98 TYR A CA 1
ATOM 789 C C . TYR A 1 98 ? -1.351 -4.868 -8.589 1.00 94.69 98 TYR A C 1
ATOM 791 O O . TYR A 1 98 ? -2.374 -4.705 -7.935 1.00 94.69 98 TYR A O 1
ATOM 799 N N . LEU A 1 99 ? -0.906 -3.922 -9.422 1.00 93.88 99 LEU A N 1
ATOM 800 C CA . LEU A 1 99 ? -1.679 -2.700 -9.693 1.00 93.88 99 LEU A CA 1
ATOM 801 C C . LEU A 1 99 ? -2.862 -2.963 -10.638 1.00 93.88 99 LEU A C 1
ATOM 803 O O . LEU A 1 99 ? -3.797 -2.167 -10.700 1.00 93.88 99 LEU A O 1
ATOM 807 N N . LEU A 1 100 ? -2.836 -4.087 -11.362 1.00 92.75 100 LEU A N 1
ATOM 808 C CA . LEU A 1 100 ? -3.834 -4.453 -12.371 1.00 92.75 100 LEU A CA 1
ATOM 809 C C . LEU A 1 100 ? -4.886 -5.448 -11.859 1.00 92.75 100 LEU A C 1
ATOM 811 O O . LEU A 1 100 ? -5.874 -5.707 -12.557 1.00 92.75 100 LEU A O 1
ATOM 815 N N . VAL A 1 101 ? -4.704 -5.998 -10.655 1.00 95.62 101 VAL A N 1
ATOM 816 C CA . VAL A 1 101 ? -5.699 -6.874 -10.017 1.00 95.62 101 VAL A CA 1
ATOM 817 C C . VAL A 1 101 ? -6.930 -6.077 -9.589 1.00 95.62 101 VAL A C 1
ATOM 819 O O . VAL A 1 101 ? -6.845 -4.887 -9.279 1.00 95.62 101 VAL A O 1
ATOM 822 N N . ASP A 1 102 ? -8.089 -6.733 -9.577 1.00 96.69 102 ASP A N 1
ATOM 823 C CA . ASP A 1 102 ? -9.377 -6.072 -9.334 1.00 96.69 102 ASP A CA 1
ATOM 824 C C . ASP A 1 102 ? -9.439 -5.351 -7.986 1.00 96.69 102 ASP A C 1
ATOM 826 O O . ASP A 1 102 ? -9.921 -4.221 -7.942 1.00 96.69 102 ASP A O 1
ATOM 830 N N . ASP A 1 103 ? -8.881 -5.939 -6.926 1.00 95.25 103 ASP A N 1
ATOM 831 C CA . ASP A 1 103 ? -8.847 -5.322 -5.594 1.00 95.25 103 ASP A CA 1
ATOM 832 C C . ASP A 1 103 ? -8.117 -3.968 -5.605 1.00 95.25 103 ASP A C 1
ATOM 834 O O . ASP A 1 103 ? -8.612 -2.990 -5.046 1.00 95.25 103 ASP A O 1
ATOM 838 N N . CYS A 1 104 ? -6.965 -3.875 -6.286 1.00 97.06 104 CYS A N 1
ATOM 839 C CA . CYS A 1 104 ? -6.206 -2.623 -6.362 1.00 97.06 104 CYS A CA 1
ATOM 840 C C . CYS A 1 104 ? -6.898 -1.590 -7.257 1.00 97.06 104 CYS A C 1
ATOM 842 O O . CYS A 1 104 ? -6.935 -0.406 -6.918 1.00 97.06 104 CYS A O 1
ATOM 844 N N . LYS A 1 105 ? -7.459 -2.026 -8.394 1.00 97.19 105 LYS A N 1
ATOM 845 C CA . LYS A 1 105 ? -8.189 -1.137 -9.308 1.00 97.19 105 LYS A CA 1
ATOM 846 C C . LYS A 1 105 ? -9.395 -0.516 -8.614 1.00 97.19 105 LYS A C 1
ATOM 848 O O . LYS A 1 105 ? -9.540 0.701 -8.673 1.00 97.19 105 LYS A O 1
ATOM 853 N N . ARG A 1 106 ? -10.202 -1.327 -7.921 1.00 97.19 106 ARG A N 1
ATOM 854 C CA . ARG A 1 106 ? -11.359 -0.854 -7.146 1.00 97.19 106 ARG A CA 1
ATOM 855 C C . ARG A 1 106 ? -10.925 0.127 -6.066 1.00 97.19 106 ARG A C 1
ATOM 857 O O . ARG A 1 106 ? -11.399 1.253 -6.073 1.00 97.19 106 ARG A O 1
ATOM 864 N N . LEU A 1 107 ? -9.926 -0.233 -5.253 1.00 97.38 107 LEU A N 1
ATOM 865 C CA . LEU A 1 107 ? -9.369 0.657 -4.229 1.00 97.38 107 LEU A CA 1
ATOM 866 C C . LEU A 1 107 ? -8.987 2.034 -4.799 1.00 97.38 107 LEU A C 1
ATOM 868 O O . LEU A 1 107 ? -9.338 3.067 -4.233 1.00 97.38 107 LEU A O 1
ATOM 872 N N . TYR A 1 108 ? -8.251 2.068 -5.913 1.00 97.69 108 TYR A N 1
ATOM 873 C CA . TYR A 1 108 ? -7.792 3.332 -6.494 1.00 97.69 108 TYR A CA 1
ATOM 874 C C . TYR A 1 108 ? -8.947 4.110 -7.127 1.00 97.69 108 TYR A C 1
ATOM 876 O O . TYR A 1 108 ? -9.008 5.326 -6.967 1.00 97.69 108 TYR A O 1
ATOM 884 N N . GLN A 1 109 ? -9.876 3.431 -7.802 1.00 97.00 109 GLN A N 1
ATOM 885 C CA . GLN A 1 109 ? -11.073 4.049 -8.378 1.00 97.00 109 GLN A CA 1
ATOM 886 C C . GLN A 1 109 ? -11.963 4.670 -7.298 1.00 97.00 109 GLN A C 1
ATOM 888 O O . GLN A 1 109 ? -12.378 5.818 -7.449 1.00 97.00 109 GLN A O 1
ATOM 893 N N . ASP A 1 110 ? -12.189 3.964 -6.193 1.00 96.06 110 ASP A N 1
ATOM 894 C CA . ASP A 1 110 ? -13.008 4.433 -5.075 1.00 96.06 110 ASP A CA 1
ATOM 895 C C . ASP A 1 110 ? -12.367 5.646 -4.394 1.00 96.06 110 ASP A C 1
ATOM 897 O O . ASP A 1 110 ? -13.028 6.661 -4.164 1.00 96.06 110 ASP A O 1
ATOM 901 N N . ILE A 1 111 ? -11.053 5.602 -4.144 1.00 96.94 111 ILE A N 1
ATOM 902 C CA . ILE A 1 111 ? -10.325 6.728 -3.544 1.00 96.94 111 ILE A CA 1
ATOM 903 C C . ILE A 1 111 ? -10.319 7.947 -4.472 1.00 96.94 111 ILE A C 1
ATOM 905 O O . ILE A 1 111 ? -10.489 9.070 -3.995 1.00 96.94 111 ILE A O 1
ATOM 909 N N . LEU A 1 112 ? -10.102 7.752 -5.775 1.00 96.81 112 LEU A N 1
ATOM 910 C CA . LEU A 1 112 ? -10.024 8.838 -6.757 1.00 96.81 112 LEU A CA 1
ATOM 911 C C . LEU A 1 112 ? -11.395 9.358 -7.192 1.00 96.81 112 LEU A C 1
ATOM 913 O O . LEU A 1 112 ? -11.458 10.422 -7.811 1.00 96.81 112 LEU A O 1
ATOM 917 N N . ASN A 1 113 ? -12.480 8.666 -6.839 1.00 95.62 113 ASN A N 1
ATOM 918 C CA . ASN A 1 113 ? -13.835 9.116 -7.115 1.00 95.62 113 ASN A CA 1
ATOM 919 C C . ASN A 1 113 ? -14.028 10.565 -6.612 1.00 95.62 113 ASN A C 1
ATOM 921 O O . ASN A 1 113 ? -13.619 10.895 -5.488 1.00 95.62 113 ASN A O 1
ATOM 925 N N . PRO A 1 114 ? -14.646 11.463 -7.404 1.00 90.94 114 PRO A N 1
ATOM 926 C CA . PRO A 1 114 ? -14.982 12.810 -6.954 1.00 90.94 114 PRO A CA 1
ATOM 927 C C . PRO A 1 114 ? -15.706 12.853 -5.601 1.00 90.94 114 PRO A C 1
ATOM 929 O O . PRO A 1 114 ? -15.431 13.759 -4.818 1.00 90.94 114 PRO A O 1
ATOM 932 N N . SER A 1 115 ? -16.539 11.854 -5.285 1.00 90.69 115 SER A N 1
ATOM 933 C CA . SER A 1 115 ? -17.269 11.758 -4.013 1.00 90.69 115 SER A CA 1
ATOM 934 C C . SER A 1 115 ? -16.403 11.387 -2.804 1.00 90.69 115 SER A C 1
ATOM 936 O O . SER A 1 115 ? -16.836 11.577 -1.670 1.00 90.69 115 SER A O 1
ATOM 938 N N . SER A 1 116 ? -15.190 10.863 -3.008 1.00 87.06 116 SER A N 1
ATOM 939 C CA . SER A 1 116 ? -14.266 10.541 -1.917 1.00 87.06 116 SER A CA 1
ATOM 940 C C . SER A 1 116 ? -13.736 11.815 -1.254 1.00 87.06 116 SER A C 1
ATOM 942 O O . SER A 1 116 ? -13.217 12.722 -1.916 1.00 87.06 116 SER A O 1
ATOM 944 N N . ILE A 1 117 ? -13.842 11.875 0.073 1.00 85.88 117 ILE A N 1
ATOM 945 C CA . ILE A 1 117 ? -13.544 13.078 0.861 1.00 85.88 117 ILE A CA 1
ATOM 946 C C . ILE A 1 117 ? -12.077 13.180 1.307 1.00 85.88 117 ILE A C 1
ATOM 948 O O . ILE A 1 117 ? -11.605 14.277 1.608 1.00 85.88 117 ILE A O 1
ATOM 952 N N . SER A 1 118 ? -11.320 12.074 1.340 1.00 92.25 118 SER A N 1
ATOM 953 C CA . SER A 1 118 ? -9.934 12.105 1.832 1.00 92.25 118 SER A CA 1
ATOM 954 C C . SER A 1 118 ? -8.961 12.568 0.743 1.00 92.25 118 SER A C 1
ATOM 956 O O . SER A 1 118 ? -8.480 11.792 -0.086 1.00 92.25 118 SER A O 1
ATOM 958 N N . ILE A 1 119 ? -8.609 13.856 0.783 1.00 94.94 119 ILE A N 1
ATOM 959 C CA . ILE A 1 119 ? -7.585 14.453 -0.093 1.00 94.94 119 ILE A CA 1
ATOM 960 C C . ILE A 1 119 ? -6.230 13.756 0.095 1.00 94.94 119 ILE A C 1
ATOM 962 O O . ILE A 1 119 ? -5.504 13.534 -0.874 1.00 94.94 119 ILE A O 1
ATOM 966 N N . LYS A 1 120 ? -5.890 13.364 1.330 1.00 96.50 120 LYS A N 1
ATOM 967 C CA . LYS A 1 120 ? -4.636 12.655 1.625 1.00 96.50 120 LYS A CA 1
ATOM 968 C C . LYS A 1 120 ? -4.590 11.284 0.953 1.00 96.50 120 LYS A C 1
ATOM 970 O O . LYS A 1 120 ? -3.545 10.915 0.415 1.00 96.50 120 LYS A O 1
ATOM 975 N N . ALA A 1 121 ? -5.702 10.545 0.948 1.00 96.75 121 ALA A N 1
ATOM 976 C CA . ALA A 1 121 ? -5.785 9.257 0.264 1.00 96.75 121 ALA A CA 1
ATOM 977 C C . ALA A 1 121 ? -5.616 9.437 -1.250 1.00 96.75 121 ALA A C 1
ATOM 979 O O . ALA A 1 121 ? -4.778 8.762 -1.848 1.00 96.75 121 ALA A O 1
ATOM 980 N N . LYS A 1 122 ? -6.311 10.421 -1.843 1.00 97.81 122 LYS A N 1
ATOM 981 C CA . LYS A 1 122 ? -6.163 10.786 -3.264 1.00 97.81 122 LYS A CA 1
ATOM 982 C C . LYS A 1 122 ? -4.716 11.106 -3.615 1.00 97.81 122 LYS A C 1
ATOM 984 O O . LYS A 1 122 ? -4.159 10.516 -4.535 1.00 97.81 122 LYS A O 1
ATOM 989 N N . PHE A 1 123 ? -4.082 11.984 -2.842 1.00 97.62 123 PHE A N 1
ATOM 990 C CA . PHE A 1 123 ? -2.677 12.334 -3.032 1.00 97.62 123 PHE A CA 1
ATOM 991 C C . PHE A 1 123 ? -1.761 11.107 -2.941 1.00 97.62 123 PHE A C 1
ATOM 993 O O . PHE A 1 123 ? -0.866 10.942 -3.766 1.00 97.62 123 PHE A O 1
ATOM 1000 N N . THR A 1 124 ? -1.998 10.223 -1.971 1.00 97.75 124 THR A N 1
ATOM 1001 C CA . THR A 1 124 ? -1.193 9.007 -1.785 1.00 97.75 124 THR A CA 1
ATOM 1002 C C . THR A 1 124 ? -1.340 8.047 -2.967 1.00 97.75 124 THR A C 1
ATOM 1004 O O . THR A 1 124 ? -0.333 7.547 -3.464 1.00 97.75 124 THR A O 1
ATOM 1007 N N . VAL A 1 125 ? -2.560 7.843 -3.475 1.00 97.94 125 VAL A N 1
ATOM 1008 C CA . VAL A 1 125 ? -2.814 7.027 -4.673 1.00 97.94 125 VAL A CA 1
ATOM 1009 C C . VAL A 1 125 ? -2.144 7.630 -5.908 1.00 97.94 125 VAL A C 1
ATOM 1011 O O . VAL A 1 125 ? -1.413 6.929 -6.605 1.00 97.94 125 VAL A O 1
ATOM 1014 N N . LEU A 1 126 ? -2.308 8.932 -6.152 1.00 98.19 126 LEU A N 1
ATOM 1015 C CA . LEU A 1 126 ? -1.667 9.609 -7.285 1.00 98.19 126 LEU A CA 1
ATOM 1016 C C . LEU A 1 126 ? -0.140 9.5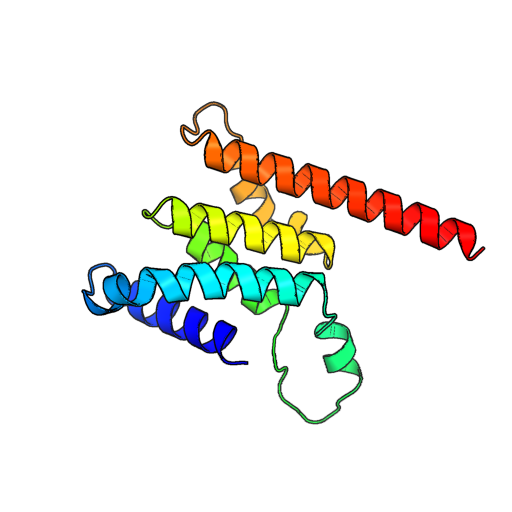17 -7.208 1.00 98.19 126 LEU A C 1
ATOM 1018 O O . LEU A 1 126 ? 0.522 9.255 -8.210 1.00 98.19 126 LEU A O 1
ATOM 1022 N N . LYS A 1 127 ? 0.427 9.666 -6.008 1.00 97.62 127 LYS A N 1
ATOM 1023 C CA . LYS A 1 127 ? 1.864 9.507 -5.780 1.00 97.62 127 LYS A CA 1
ATOM 1024 C C . LYS A 1 127 ? 2.330 8.075 -6.043 1.00 97.62 127 LYS A C 1
ATOM 1026 O O . LYS A 1 127 ? 3.409 7.895 -6.598 1.00 97.62 127 LYS A O 1
ATOM 1031 N N . ASN A 1 128 ? 1.541 7.064 -5.681 1.00 97.00 128 ASN A N 1
ATOM 1032 C CA . ASN A 1 128 ? 1.852 5.672 -6.012 1.00 97.00 128 ASN A CA 1
ATOM 1033 C C . ASN A 1 128 ? 1.879 5.447 -7.525 1.00 97.00 128 ASN A C 1
ATOM 1035 O O . ASN A 1 128 ? 2.835 4.855 -8.021 1.00 97.00 128 ASN A O 1
ATOM 103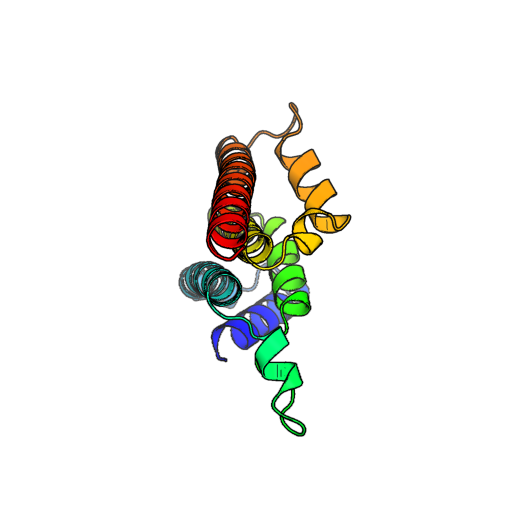9 N N . MET A 1 129 ? 0.874 5.954 -8.247 1.00 97.12 129 MET A N 1
ATOM 1040 C CA . MET A 1 129 ? 0.814 5.859 -9.708 1.00 97.12 129 MET A CA 1
ATOM 1041 C C . MET A 1 129 ? 2.012 6.559 -10.356 1.00 97.12 129 MET A C 1
ATOM 1043 O O . MET A 1 129 ? 2.696 5.953 -11.173 1.00 97.12 129 MET A O 1
ATOM 1047 N N . LEU A 1 130 ? 2.321 7.790 -9.935 1.00 97.19 130 LEU A N 1
ATOM 1048 C CA . LEU A 1 130 ? 3.484 8.536 -10.422 1.00 97.19 130 LEU A CA 1
ATOM 1049 C C . LEU A 1 130 ? 4.787 7.765 -10.193 1.00 97.19 130 LEU A C 1
ATOM 1051 O O . LEU A 1 130 ? 5.564 7.578 -11.121 1.00 97.19 130 LEU A O 1
ATOM 1055 N N . ASN A 1 131 ? 5.019 7.294 -8.968 1.00 95.31 131 ASN A N 1
ATOM 1056 C CA . ASN A 1 131 ? 6.239 6.562 -8.645 1.00 95.31 131 ASN A CA 1
ATOM 1057 C C . ASN A 1 131 ? 6.361 5.258 -9.448 1.00 95.31 131 ASN A C 1
ATOM 1059 O O . ASN A 1 131 ? 7.467 4.895 -9.832 1.00 95.31 131 ASN A O 1
ATOM 1063 N N . HIS A 1 132 ? 5.252 4.553 -9.693 1.00 95.31 132 HIS A N 1
ATOM 1064 C CA . HIS A 1 132 ? 5.255 3.362 -10.538 1.00 95.31 132 HIS A CA 1
ATOM 1065 C C . HIS A 1 132 ? 5.664 3.695 -11.979 1.00 95.31 132 HIS A C 1
ATOM 1067 O O . HIS A 1 132 ? 6.531 3.018 -12.521 1.00 95.31 132 HIS A O 1
ATOM 1073 N N . LEU A 1 133 ? 5.100 4.755 -12.568 1.00 96.00 133 LEU A N 1
ATOM 1074 C CA . LEU A 1 133 ? 5.441 5.185 -13.928 1.00 96.00 133 LEU A CA 1
ATOM 1075 C C . LEU A 1 133 ? 6.917 5.587 -14.053 1.00 96.00 133 LEU A C 1
ATOM 1077 O O . LEU A 1 133 ? 7.581 5.161 -14.991 1.00 96.00 133 LEU A O 1
ATOM 1081 N N . VAL A 1 134 ? 7.443 6.342 -13.084 1.00 95.19 134 VAL A N 1
ATOM 1082 C CA . VAL A 1 134 ? 8.867 6.722 -13.043 1.00 95.19 134 VAL A CA 1
ATOM 1083 C C . VAL A 1 134 ? 9.768 5.487 -12.934 1.00 95.19 134 VAL A C 1
ATOM 1085 O O . VAL A 1 134 ? 10.800 5.402 -13.591 1.00 95.19 134 VAL A O 1
ATOM 1088 N N . GLU A 1 135 ? 9.385 4.505 -12.118 1.00 93.12 135 GLU A N 1
ATOM 1089 C CA . GLU A 1 135 ? 10.150 3.265 -11.962 1.00 93.12 135 GLU A CA 1
ATOM 1090 C C . GLU A 1 135 ? 10.125 2.403 -13.245 1.00 93.12 135 GLU A C 1
ATOM 1092 O O . GLU A 1 135 ? 11.146 1.818 -13.610 1.00 93.12 135 GLU A O 1
ATOM 1097 N N . GLU A 1 136 ? 8.995 2.345 -13.961 1.00 93.06 136 GLU A N 1
ATOM 1098 C CA . GLU A 1 136 ? 8.908 1.702 -15.283 1.00 93.06 136 GLU A CA 1
ATOM 1099 C C . GLU A 1 136 ? 9.780 2.412 -16.325 1.00 93.06 136 GLU A C 1
ATOM 1101 O O . GLU A 1 136 ? 10.508 1.754 -17.065 1.00 93.06 136 GLU A O 1
ATOM 1106 N N . GLU A 1 137 ? 9.773 3.744 -16.350 1.00 94.69 137 GLU A N 1
ATOM 1107 C CA . GLU A 1 137 ? 10.629 4.537 -17.236 1.00 94.69 137 GLU A CA 1
ATOM 1108 C C . GLU A 1 137 ? 12.120 4.253 -16.982 1.00 94.69 137 GLU A C 1
ATOM 1110 O O . GLU A 1 137 ? 12.879 4.000 -17.919 1.00 94.69 137 GLU A O 1
ATOM 1115 N N . CYS A 1 138 ? 12.549 4.202 -15.716 1.00 92.12 138 CYS A N 1
ATOM 1116 C CA . CYS A 1 138 ? 13.904 3.781 -15.352 1.00 92.12 138 CYS A CA 1
ATOM 1117 C C . CYS A 1 138 ? 14.233 2.366 -15.857 1.00 92.12 138 CYS A C 1
ATOM 1119 O O . CYS A 1 138 ? 15.302 2.155 -16.432 1.00 92.12 138 CYS A O 1
ATOM 1121 N N . ARG A 1 139 ? 13.318 1.400 -15.686 1.00 90.88 139 ARG A N 1
ATOM 1122 C CA . ARG A 1 139 ? 13.505 0.018 -16.165 1.00 90.88 139 ARG A CA 1
ATOM 1123 C C . ARG A 1 139 ? 13.664 -0.065 -17.679 1.00 90.88 139 ARG A C 1
ATOM 1125 O O . ARG A 1 139 ? 14.507 -0.829 -18.148 1.00 90.88 139 ARG A O 1
ATOM 1132 N N . LEU A 1 140 ? 12.865 0.693 -18.429 1.00 93.12 140 LEU A N 1
ATOM 1133 C CA . LEU A 1 140 ? 12.944 0.743 -19.889 1.00 93.12 140 LEU A CA 1
ATOM 1134 C C . LEU A 1 140 ? 14.303 1.288 -20.337 1.00 93.12 140 LEU A C 1
ATOM 1136 O O . LEU A 1 140 ? 14.996 0.622 -21.107 1.00 93.12 140 LEU A O 1
ATOM 1140 N N . HIS A 1 141 ? 14.735 2.420 -19.775 1.00 92.81 141 HIS A N 1
ATOM 1141 C CA . HIS A 1 141 ? 16.045 3.004 -20.071 1.00 92.81 141 HIS A CA 1
ATOM 1142 C C . HIS A 1 141 ? 17.211 2.053 -19.745 1.00 92.81 141 HIS A C 1
ATOM 1144 O O . HIS A 1 141 ? 18.167 1.941 -20.516 1.00 92.81 141 HIS A O 1
ATOM 1150 N N . ASP A 1 142 ? 17.153 1.339 -18.619 1.00 92.12 142 ASP A N 1
ATOM 1151 C CA . ASP A 1 142 ? 18.190 0.372 -18.241 1.00 92.12 142 ASP A CA 1
ATOM 1152 C C . ASP A 1 142 ? 18.212 -0.864 -19.151 1.00 92.12 142 ASP A C 1
ATOM 1154 O O . ASP A 1 142 ? 19.275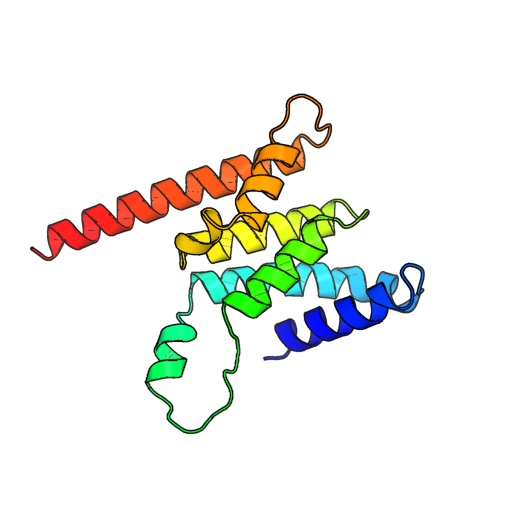 -1.452 -19.368 1.00 92.12 142 ASP A O 1
ATOM 1158 N N . ALA A 1 143 ? 17.059 -1.279 -19.681 1.00 91.19 143 ALA A N 1
ATOM 1159 C CA . ALA A 1 143 ? 16.967 -2.372 -20.643 1.00 91.19 143 ALA A CA 1
ATOM 1160 C C . ALA A 1 143 ? 17.532 -1.979 -22.016 1.00 91.19 143 ALA A C 1
ATOM 1162 O O . ALA A 1 143 ? 18.154 -2.810 -22.673 1.00 91.19 143 ALA A O 1
ATOM 1163 N N . GLU A 1 144 ? 17.355 -0.725 -22.436 1.00 91.25 144 GLU A N 1
ATOM 1164 C CA . GLU A 1 144 ? 17.921 -0.196 -23.682 1.00 91.25 144 GLU A CA 1
ATOM 1165 C C . GLU A 1 144 ? 19.445 -0.087 -23.631 1.00 91.25 144 GLU A C 1
ATOM 1167 O O . GLU A 1 144 ? 20.104 -0.488 -24.581 1.00 91.25 144 GLU A O 1
ATOM 1172 N N . LYS A 1 145 ? 20.027 0.354 -22.507 1.00 86.69 145 LYS A N 1
ATOM 1173 C CA . LYS A 1 145 ? 21.494 0.412 -22.325 1.00 86.69 145 LYS A CA 1
ATOM 1174 C C . LYS A 1 145 ? 22.189 -0.952 -22.358 1.00 86.69 145 LYS A C 1
ATOM 1176 O O . LYS A 1 145 ? 23.408 -1.008 -22.489 1.00 86.69 145 LYS A O 1
ATOM 1181 N N . LYS A 1 146 ? 21.441 -2.036 -22.137 1.00 77.44 146 LYS A N 1
ATOM 1182 C CA . LYS A 1 146 ? 21.948 -3.417 -22.128 1.00 77.44 146 LYS A CA 1
ATOM 1183 C C . LYS A 1 146 ? 21.829 -4.110 -23.490 1.00 77.44 146 LYS A C 1
ATOM 1185 O O . LYS A 1 146 ? 22.267 -5.255 -23.596 1.00 77.44 146 LYS A O 1
ATOM 1190 N N . LYS A 1 147 ? 21.204 -3.462 -24.477 1.00 60.75 147 LYS A N 1
ATOM 1191 C CA . LYS A 1 147 ? 21.145 -3.914 -25.872 1.00 60.75 147 LYS A CA 1
ATOM 1192 C C . LYS A 1 147 ? 22.328 -3.362 -26.657 1.00 60.75 147 LYS A C 1
ATOM 1194 O O . LYS A 1 147 ? 22.775 -4.096 -27.561 1.00 60.75 147 LYS A O 1
#

Secondary structure (DSSP, 8-state):
-HHHHHHHHHHHHHHH-TT-HHHHHTHHHHHHHHHHHHHHHHH--HHHHHHH-TTS--S--HHHHHHHHHHHTT-SSHHHHHHHHHHHHHHHHH-GGGGSSHHHHHHHHHHHSTT---HHHHHHHHHHHHHHHHHHHHHHHHHHTT-

Sequence (147 aa):
MAAKEFLTSYQKEHKKSSNNPSLKTKRSTLLRALFTTGLFCRYFDFDAQLKSESSSKPILESKEVFHICIYFTDFDDEEVMLKAILAVGFIGMRYPSYLLVDDCKRLYQDILNPSSISIKAKFTVLKNMLNHLVEEECRLHDAEKKK

Radius of gyration: 16.36 Å; chains: 1; bounding box: 39×41×50 Å

pLDDT: mean 89.34, std 11.43, range [50.16, 98.25]

Foldseek 3Di:
DVLLVVLVVLVVVCVVPVPDPVNVVCVVVLLVSLQVLLQCLQPDDQVVVVVVDPDDDRPDDLVSNLVSLLVQLPDPPPSSNLSSLLSNLSNCLRVVVSCVDPSNVCSLCVCCPPPHDDPSSPVSSVVSVVSSVVSVVVVVVVVVVVD